Protein AF-A0A951A3L6-F1 (afdb_monomer)

Foldseek 3Di:
DPPDDDPVVVLVVLLVVLVVCCVVPVVSSLVSLCVQLPPPVDPNLRNLVSLLSNLVSCLVPDQLVVLCVSLVVQLDDPRPCNLVSLQSSLVNCVVVQNLVRSLVSLVVLCPDPPRDPVSVVVSVVVNVVSVVGDDPPDD

Nearest PDB structures (foldseek):
  4w9r-assembly1_A  TM=7.109E-01  e=1.467E+00  Capnocytophaga ochracea DSM 7271
  7t6d-assembly1_A  TM=5.372E-01  e=5.474E-01  Escherichia coli
  5l0y-assembly2_B  TM=6.003E-01  e=1.265E+00  Thermochaetoides thermophila DSM 1495
  5l0y-assembly1_A  TM=5.499E-01  e=1.619E+00  Thermochaetoides thermophila DSM 1495
  2ond-assembly1_B  TM=5.588E-01  e=4.787E+00  Mus musculus

Sequence (139 aa):
IVKKGPPGYAALARFREAAETGSRDPAAGVAVYDSLAADGSLGSALQGLAQLRAAMLLSDKLPPDELKKRLEPLAQGSSPWRNLARELLGLAELKAGDYEAAGRYFDEIVTDPETSPGLRQRVEIYLGLVKAGPLPAKS

Solvent-accessible surface area (backbone atoms only — not comparable to full-atom values): 7615 Å² total; per-residue (Å²): 133,89,71,80,61,61,74,68,56,54,52,53,51,50,55,48,50,21,51,62,40,29,75,78,36,41,68,64,10,30,53,47,19,51,53,42,38,68,34,81,87,45,56,69,72,55,14,52,50,22,40,52,53,28,46,65,63,34,58,88,75,49,58,47,70,62,49,40,74,64,29,49,80,38,40,41,90,87,45,93,49,13,59,61,30,23,48,54,48,16,50,32,25,45,74,71,66,37,38,68,63,12,40,53,33,42,50,54,37,66,69,39,86,84,51,50,69,73,57,38,60,54,39,54,53,52,48,51,49,38,74,65,49,81,76,79,77,88,125

pLDDT: mean 91.3, std 12.97, range [34.03, 98.44]

Mean predicted aligned error: 5.36 Å

Structure (mmCIF, N/CA/C/O backbone):
data_AF-A0A951A3L6-F1
#
_entry.id   AF-A0A951A3L6-F1
#
loop_
_atom_site.group_PDB
_atom_site.id
_atom_site.type_symbol
_atom_site.label_atom_id
_atom_site.label_alt_id
_atom_site.label_comp_id
_atom_site.label_asym_id
_atom_site.label_entity_id
_atom_site.label_seq_id
_atom_site.pdbx_PDB_ins_code
_atom_site.Cartn_x
_atom_site.Cartn_y
_atom_site.Cartn_z
_atom_site.occupancy
_atom_site.B_iso_or_equiv
_atom_site.auth_seq_id
_atom_site.auth_comp_id
_atom_site.auth_asym_id
_atom_site.auth_atom_id
_atom_site.pdbx_PDB_model_num
ATOM 1 N N . ILE A 1 1 ? 19.424 6.298 -34.382 1.00 34.03 1 ILE A N 1
ATOM 2 C CA . ILE A 1 1 ? 19.852 5.390 -33.288 1.00 34.03 1 ILE A CA 1
ATOM 3 C C . ILE A 1 1 ? 19.190 5.879 -32.003 1.00 34.03 1 ILE A C 1
ATOM 5 O O . ILE A 1 1 ? 19.744 6.743 -31.337 1.00 34.03 1 ILE A O 1
ATOM 9 N N . VAL A 1 2 ? 17.982 5.412 -31.675 1.00 36.56 2 VAL A N 1
ATOM 10 C CA . VAL A 1 2 ? 17.398 5.702 -30.354 1.00 36.56 2 VAL A CA 1
ATOM 11 C C . VAL A 1 2 ? 18.002 4.686 -29.392 1.00 36.56 2 VAL A C 1
ATOM 13 O O . VAL A 1 2 ? 17.553 3.547 -29.288 1.00 36.56 2 VAL A O 1
ATOM 16 N N . LYS A 1 3 ? 19.129 5.070 -28.789 1.00 43.75 3 LYS A N 1
ATOM 17 C CA . LYS A 1 3 ? 19.791 4.300 -27.736 1.00 43.75 3 LYS A CA 1
ATOM 18 C C . LYS A 1 3 ? 18.807 4.217 -26.570 1.00 43.75 3 LYS A C 1
ATOM 20 O O . LYS A 1 3 ? 18.379 5.254 -26.070 1.00 43.75 3 LYS A O 1
ATOM 25 N N . LYS A 1 4 ? 18.444 2.990 -26.182 1.00 49.97 4 LYS A N 1
ATOM 26 C CA . LYS A 1 4 ? 17.736 2.666 -24.937 1.00 49.97 4 LYS A CA 1
ATOM 27 C C . LYS A 1 4 ? 18.238 3.608 -23.837 1.00 49.97 4 LYS A C 1
ATOM 29 O O . LYS A 1 4 ? 19.440 3.627 -23.568 1.00 49.97 4 LYS A O 1
ATOM 34 N N . GLY A 1 5 ? 17.345 4.431 -23.281 1.00 48.88 5 GLY A N 1
ATOM 35 C CA . GLY A 1 5 ? 17.684 5.292 -22.149 1.00 48.88 5 GLY A CA 1
ATOM 36 C C . GLY A 1 5 ? 18.276 4.452 -21.009 1.00 48.88 5 GLY A C 1
ATOM 37 O O . GLY A 1 5 ? 18.033 3.241 -20.974 1.00 48.88 5 GLY 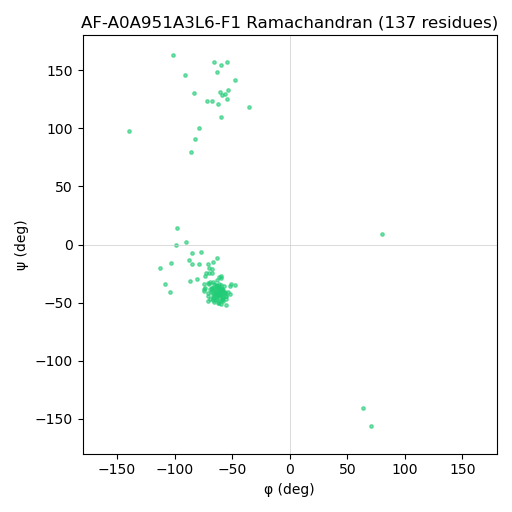A O 1
ATOM 38 N N . PRO A 1 6 ? 19.066 5.049 -20.097 1.00 56.34 6 PRO A N 1
ATOM 39 C CA . PRO A 1 6 ? 19.648 4.316 -18.976 1.00 56.34 6 PRO A CA 1
ATOM 40 C C . PRO A 1 6 ? 18.572 3.462 -18.279 1.00 56.34 6 PRO A C 1
ATOM 42 O O . PRO A 1 6 ? 17.445 3.945 -18.162 1.00 56.34 6 PRO A O 1
ATOM 45 N N . PRO A 1 7 ? 18.873 2.233 -17.820 1.00 60.59 7 PRO A N 1
ATOM 46 C CA . PRO A 1 7 ? 17.870 1.255 -17.375 1.00 60.59 7 PRO A CA 1
ATOM 47 C C . PRO A 1 7 ? 16.793 1.808 -16.422 1.00 60.59 7 PRO A C 1
ATOM 49 O O . PRO A 1 7 ? 15.623 1.450 -16.536 1.00 60.59 7 PRO A O 1
ATOM 52 N N . GLY A 1 8 ? 17.154 2.759 -15.550 1.00 67.00 8 GLY A N 1
ATOM 53 C CA . GLY A 1 8 ? 16.211 3.441 -14.657 1.00 67.00 8 GLY A CA 1
ATOM 54 C C . GLY A 1 8 ? 15.132 4.272 -15.368 1.00 67.00 8 GLY A C 1
ATOM 55 O O . GLY A 1 8 ? 13.985 4.277 -14.934 1.00 67.00 8 GLY A O 1
ATOM 56 N N . TYR A 1 9 ? 15.440 4.918 -16.496 1.00 81.25 9 TYR A N 1
ATOM 57 C CA . TYR A 1 9 ? 14.451 5.688 -17.262 1.00 81.25 9 TYR A CA 1
ATOM 58 C C . TYR A 1 9 ? 13.423 4.792 -17.951 1.00 81.25 9 TYR A C 1
ATOM 60 O O . TYR A 1 9 ? 12.259 5.172 -18.056 1.00 81.25 9 TYR A O 1
ATOM 68 N N . ALA A 1 10 ? 13.830 3.598 -18.389 1.00 86.19 10 ALA A N 1
ATOM 69 C CA . ALA A 1 10 ? 12.909 2.629 -18.973 1.00 86.19 10 ALA A CA 1
ATOM 70 C C . ALA A 1 10 ? 11.904 2.118 -17.927 1.00 86.19 10 ALA A C 1
ATOM 72 O O . ALA A 1 10 ? 10.710 2.048 -18.212 1.00 86.19 10 ALA A O 1
ATOM 73 N N . ALA A 1 11 ? 12.364 1.839 -16.703 1.00 89.19 11 ALA A N 1
ATOM 74 C CA . ALA A 1 11 ? 11.480 1.476 -15.599 1.00 89.19 11 ALA A CA 1
ATOM 75 C C . ALA A 1 11 ? 10.495 2.612 -15.279 1.00 89.19 11 ALA A C 1
ATOM 77 O O . ALA A 1 11 ? 9.287 2.389 -15.265 1.00 89.19 11 ALA A O 1
ATOM 78 N N . LEU A 1 12 ? 10.981 3.847 -15.109 1.00 91.44 12 LEU A N 1
ATOM 79 C CA . LEU A 1 12 ? 10.125 5.006 -14.824 1.00 91.44 12 LEU A CA 1
ATOM 80 C C . LEU A 1 12 ? 9.081 5.262 -15.922 1.00 91.44 12 LEU A C 1
ATOM 82 O O . LEU A 1 12 ? 7.936 5.591 -15.613 1.00 91.44 12 LEU A O 1
ATOM 86 N N . ALA A 1 13 ? 9.444 5.073 -17.194 1.00 94.56 13 ALA A N 1
ATOM 87 C CA . ALA A 1 13 ? 8.503 5.183 -18.306 1.00 94.56 13 ALA A CA 1
ATOM 88 C C . ALA A 1 13 ? 7.370 4.149 -18.202 1.00 94.56 13 ALA A C 1
ATOM 90 O O . ALA A 1 13 ? 6.208 4.514 -18.361 1.00 94.56 13 ALA A O 1
ATOM 91 N N . ARG A 1 14 ? 7.689 2.897 -17.846 1.00 95.81 14 ARG A N 1
ATOM 92 C CA . ARG A 1 14 ? 6.688 1.838 -17.621 1.00 95.81 14 ARG A CA 1
ATOM 93 C C . ARG A 1 14 ? 5.816 2.109 -16.393 1.00 95.81 14 ARG A C 1
ATOM 95 O O . ARG A 1 14 ? 4.616 1.874 -16.433 1.00 95.81 14 ARG A O 1
ATOM 102 N N . PHE A 1 15 ? 6.377 2.661 -15.314 1.00 97.44 15 PHE A N 1
ATOM 103 C CA . PHE A 1 15 ? 5.584 3.101 -14.156 1.00 97.44 15 PHE A CA 1
ATOM 104 C C . PHE A 1 15 ? 4.577 4.194 -14.524 1.00 97.44 15 PHE A C 1
ATOM 106 O O . PHE A 1 15 ? 3.443 4.177 -14.040 1.00 97.44 15 PHE A O 1
ATOM 113 N N . ARG A 1 16 ? 4.987 5.143 -15.375 1.00 96.75 16 ARG A N 1
ATOM 114 C CA . ARG A 1 16 ? 4.101 6.191 -15.889 1.00 96.75 16 ARG A CA 1
ATOM 115 C C . ARG A 1 16 ? 3.021 5.606 -16.790 1.00 96.75 16 ARG A C 1
ATOM 117 O O . ARG A 1 16 ? 1.859 5.940 -16.617 1.00 96.75 16 ARG A O 1
ATOM 124 N N . GLU A 1 17 ? 3.389 4.721 -17.709 1.00 96.69 17 GLU A N 1
ATOM 125 C CA . GLU A 1 17 ? 2.438 4.003 -18.560 1.00 96.69 17 GLU A CA 1
ATOM 126 C C . GLU A 1 17 ? 1.390 3.253 -17.729 1.00 96.69 17 GLU A C 1
ATOM 128 O O . GLU A 1 17 ? 0.196 3.387 -17.989 1.00 96.69 17 GLU A O 1
ATOM 133 N N . ALA A 1 18 ? 1.820 2.526 -16.694 1.00 97.75 18 ALA A N 1
ATOM 134 C CA . ALA A 1 18 ? 0.926 1.820 -15.783 1.00 97.75 18 ALA A CA 1
ATOM 135 C C . ALA A 1 18 ? -0.044 2.774 -15.067 1.00 97.75 18 ALA A C 1
ATOM 137 O O . ALA A 1 18 ? -1.228 2.467 -14.952 1.00 97.75 18 ALA A O 1
ATOM 138 N N . ALA A 1 19 ? 0.433 3.947 -14.635 1.00 97.56 19 ALA A N 1
ATOM 139 C CA . ALA A 1 19 ? -0.401 4.9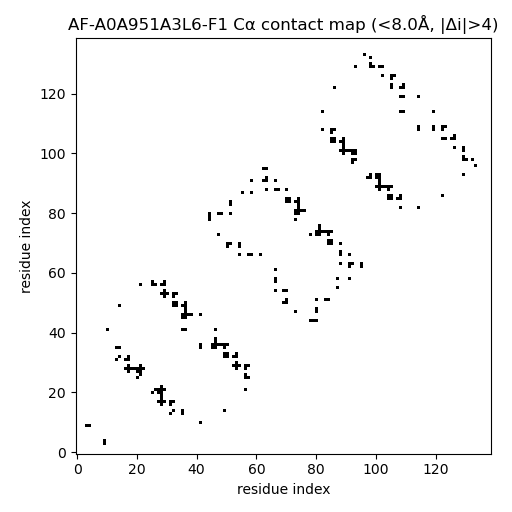57 -13.983 1.00 97.56 19 ALA A CA 1
ATOM 140 C C . ALA A 1 19 ? -1.448 5.550 -14.942 1.00 97.56 19 ALA A C 1
ATOM 142 O O . ALA A 1 19 ? -2.630 5.615 -14.608 1.00 97.56 19 ALA A O 1
ATOM 143 N N . GLU A 1 20 ? -1.029 5.945 -16.147 1.00 97.81 20 GLU A N 1
ATOM 144 C CA . GLU A 1 20 ? -1.923 6.486 -17.180 1.00 97.81 20 GLU A CA 1
ATOM 145 C C . GLU A 1 20 ? -2.963 5.445 -17.605 1.00 97.81 20 GLU A C 1
ATOM 147 O O . GLU A 1 20 ? -4.152 5.750 -17.700 1.00 97.81 20 GLU A O 1
ATOM 152 N N . THR A 1 21 ? -2.532 4.198 -17.798 1.00 97.75 21 THR A N 1
ATOM 153 C CA . THR A 1 21 ? -3.415 3.073 -18.123 1.00 97.75 21 THR A CA 1
ATOM 154 C C . THR A 1 21 ? -4.401 2.828 -16.988 1.00 97.75 21 THR A C 1
ATOM 156 O O . THR A 1 21 ? -5.602 2.833 -17.229 1.00 97.75 21 THR A O 1
ATOM 159 N N . GLY A 1 22 ? -3.921 2.724 -15.746 1.00 96.75 22 GLY A N 1
ATOM 160 C CA . GLY A 1 22 ? -4.745 2.496 -14.556 1.00 96.75 22 GLY A CA 1
ATOM 161 C C . GLY A 1 22 ? -5.793 3.579 -14.304 1.00 96.75 22 GLY A C 1
ATOM 162 O O . GLY A 1 22 ? -6.861 3.280 -13.777 1.00 96.75 22 GLY A O 1
ATOM 163 N N . SER A 1 23 ? -5.526 4.820 -14.724 1.00 95.19 23 SER A N 1
ATOM 164 C CA . SER A 1 23 ? -6.499 5.918 -14.634 1.00 95.19 23 SER A CA 1
ATOM 165 C C . SER A 1 23 ? -7.718 5.738 -15.550 1.00 95.19 23 SER A C 1
ATOM 167 O O . SER A 1 23 ? -8.782 6.283 -15.266 1.00 95.19 23 SER A O 1
ATOM 169 N N . ARG A 1 24 ? -7.573 4.973 -16.641 1.00 96.00 24 ARG A N 1
ATOM 170 C CA . ARG A 1 24 ? -8.627 4.707 -17.636 1.00 96.00 24 ARG A CA 1
ATOM 171 C C . ARG A 1 24 ? -9.210 3.308 -17.478 1.00 96.00 24 ARG A C 1
ATOM 173 O O . ARG A 1 24 ? -10.416 3.123 -17.585 1.00 96.00 24 ARG A O 1
ATOM 180 N N . ASP A 1 25 ? -8.338 2.343 -17.219 1.00 96.62 25 ASP A N 1
ATOM 181 C CA . ASP A 1 25 ? -8.637 0.936 -17.015 1.00 96.62 25 ASP A CA 1
ATOM 182 C C . ASP A 1 25 ? -7.770 0.403 -15.858 1.00 96.62 25 ASP A C 1
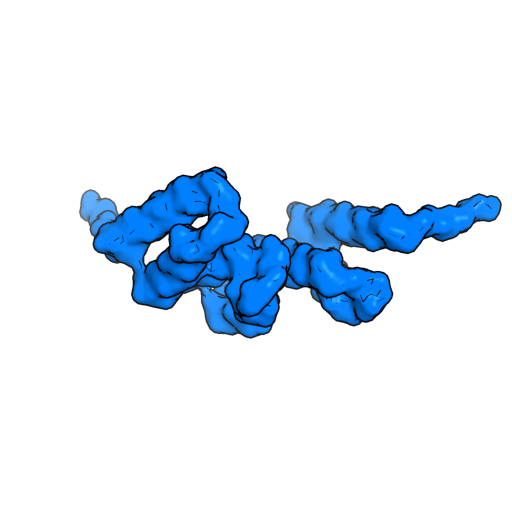ATOM 184 O O . ASP A 1 25 ? -6.600 0.045 -16.053 1.00 96.62 25 ASP A O 1
ATOM 188 N N . PRO A 1 26 ? -8.332 0.337 -14.636 1.00 95.75 26 PRO A N 1
ATOM 189 C CA . PRO A 1 26 ? -7.614 -0.161 -13.471 1.00 95.75 26 PRO A CA 1
ATOM 190 C C . PRO A 1 26 ? -7.072 -1.582 -13.649 1.00 95.75 26 PRO A C 1
ATOM 192 O O . PRO A 1 26 ? -5.985 -1.871 -13.158 1.00 95.75 26 PRO A O 1
ATOM 195 N N . ALA A 1 27 ? -7.786 -2.466 -14.355 1.00 95.94 27 ALA A N 1
ATOM 196 C CA . ALA A 1 27 ? -7.352 -3.850 -14.537 1.00 95.94 27 ALA A CA 1
ATOM 197 C C . ALA A 1 27 ? -6.139 -3.928 -15.474 1.00 95.94 27 ALA A C 1
ATOM 199 O O . ALA A 1 27 ? -5.169 -4.628 -15.176 1.00 95.94 27 ALA A O 1
ATOM 200 N N . ALA A 1 28 ? -6.152 -3.155 -16.562 1.00 97.31 28 ALA A N 1
ATOM 201 C CA . ALA A 1 28 ? -5.001 -3.053 -17.453 1.00 97.31 28 ALA A CA 1
ATOM 202 C C . ALA A 1 28 ? -3.789 -2.412 -16.752 1.00 97.31 28 ALA A C 1
ATOM 204 O O . ALA A 1 28 ? -2.671 -2.906 -16.885 1.00 97.31 28 ALA A O 1
ATOM 205 N N . GLY A 1 29 ? -3.996 -1.366 -15.943 1.00 97.94 29 GLY A N 1
ATOM 206 C CA . GLY A 1 29 ? -2.923 -0.756 -15.147 1.00 97.94 29 GLY A CA 1
ATOM 207 C C . GLY A 1 29 ? -2.300 -1.729 -14.141 1.00 97.94 29 GLY A C 1
ATOM 208 O O . GLY A 1 29 ? -1.075 -1.809 -14.034 1.00 97.94 29 GLY A O 1
ATOM 209 N N . VAL A 1 30 ? -3.134 -2.519 -13.454 1.00 98.06 30 VAL A N 1
ATOM 210 C CA . VAL A 1 30 ? -2.689 -3.598 -12.557 1.00 98.06 30 VAL A CA 1
ATOM 211 C C . VAL A 1 30 ? -1.827 -4.607 -13.303 1.00 98.06 30 VAL A C 1
ATOM 213 O O . VAL A 1 30 ? -0.762 -4.945 -12.804 1.00 98.06 30 VAL A O 1
ATOM 216 N N . ALA A 1 31 ? -2.216 -5.041 -14.505 1.00 98.00 31 ALA A N 1
ATOM 217 C CA . ALA A 1 31 ? -1.417 -5.990 -15.279 1.00 98.00 31 ALA A CA 1
ATOM 218 C C . ALA A 1 31 ? -0.009 -5.449 -15.596 1.00 98.00 31 ALA A C 1
ATOM 220 O O . ALA A 1 31 ? 0.979 -6.182 -15.502 1.00 98.00 31 ALA A O 1
ATOM 221 N N . VAL A 1 32 ? 0.113 -4.154 -15.915 1.00 98.06 32 VAL A N 1
ATOM 222 C CA . VAL A 1 32 ? 1.425 -3.526 -16.138 1.00 98.06 32 VAL A CA 1
ATOM 223 C C . VAL A 1 32 ? 2.232 -3.472 -14.837 1.00 98.06 32 VAL A C 1
ATOM 225 O O . VAL A 1 32 ? 3.413 -3.828 -14.847 1.00 98.06 32 VAL A O 1
ATOM 228 N N . TYR A 1 33 ? 1.623 -3.084 -13.714 1.00 98.44 33 TYR A N 1
ATOM 229 C CA . TYR A 1 33 ? 2.305 -3.081 -12.417 1.00 98.44 33 TYR A CA 1
ATOM 230 C C . TYR A 1 33 ? 2.721 -4.482 -11.957 1.00 98.44 33 TYR A C 1
ATOM 232 O O . TYR A 1 33 ? 3.857 -4.652 -11.524 1.00 98.44 33 TYR A O 1
ATOM 240 N N . ASP A 1 34 ? 1.874 -5.495 -12.120 1.00 98.00 34 ASP A N 1
ATOM 241 C CA . ASP A 1 34 ? 2.201 -6.885 -11.790 1.00 98.00 34 ASP A CA 1
ATOM 242 C C . ASP A 1 34 ? 3.391 -7.374 -12.646 1.00 98.00 34 ASP A C 1
ATOM 244 O O . ASP A 1 34 ? 4.294 -8.039 -12.135 1.00 98.00 34 ASP A O 1
ATOM 248 N N . SER A 1 35 ? 3.483 -6.949 -13.917 1.00 97.56 35 SER A N 1
ATOM 249 C CA . SER A 1 35 ? 4.655 -7.232 -14.763 1.00 97.56 35 SER A CA 1
ATOM 250 C C . SER A 1 35 ? 5.947 -6.583 -14.252 1.00 97.56 35 SER A C 1
ATOM 252 O O . SER A 1 35 ? 7.019 -7.163 -14.394 1.00 97.56 35 SER A O 1
ATOM 254 N N . LEU A 1 36 ? 5.860 -5.385 -13.662 1.00 97.06 36 LEU A N 1
ATOM 255 C CA . LEU A 1 36 ? 7.004 -4.689 -13.067 1.00 97.06 36 LEU A CA 1
ATOM 256 C C .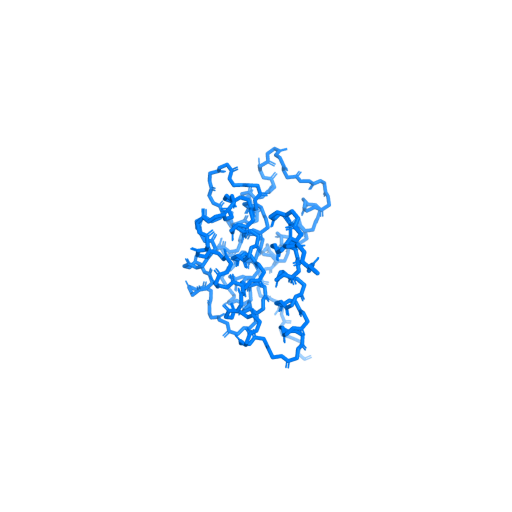 LEU A 1 36 ? 7.396 -5.333 -11.732 1.00 97.06 36 LEU A C 1
ATOM 258 O O . LEU A 1 36 ? 8.578 -5.504 -11.462 1.00 97.06 36 LEU A O 1
ATOM 262 N N . ALA A 1 37 ? 6.425 -5.742 -10.916 1.00 97.06 37 ALA A N 1
ATOM 263 C CA . ALA A 1 37 ? 6.682 -6.434 -9.656 1.00 97.06 37 ALA A CA 1
ATOM 264 C C . ALA A 1 37 ? 7.415 -7.773 -9.862 1.00 97.06 37 ALA A C 1
ATOM 266 O O . ALA A 1 37 ? 8.262 -8.138 -9.051 1.00 97.06 37 ALA A O 1
ATOM 267 N N . ALA A 1 38 ? 7.134 -8.473 -10.967 1.00 96.62 38 ALA A N 1
ATOM 268 C CA . ALA A 1 38 ? 7.791 -9.728 -11.338 1.00 96.62 38 ALA A CA 1
ATOM 269 C C . ALA A 1 38 ? 9.120 -9.550 -12.104 1.00 96.62 38 ALA A C 1
ATOM 271 O O . ALA A 1 38 ? 9.819 -10.530 -12.370 1.00 96.62 38 ALA A O 1
ATOM 272 N N . ASP A 1 39 ? 9.483 -8.325 -12.490 1.00 95.31 39 ASP A N 1
ATOM 273 C CA . ASP A 1 39 ? 10.681 -8.063 -13.285 1.00 95.31 39 ASP A CA 1
ATOM 274 C C . ASP A 1 39 ? 11.927 -8.094 -12.392 1.00 95.31 39 ASP A C 1
ATOM 276 O O . ASP A 1 39 ? 12.238 -7.131 -11.694 1.00 95.31 39 ASP A O 1
ATOM 280 N N . GLY A 1 40 ? 12.653 -9.216 -12.408 1.00 92.94 40 GLY A N 1
ATOM 281 C CA . GLY A 1 40 ? 13.877 -9.417 -11.623 1.00 92.94 40 GLY A CA 1
ATOM 282 C C . GLY A 1 40 ? 15.033 -8.473 -11.971 1.00 92.94 40 GLY A C 1
ATOM 283 O O . GLY A 1 40 ? 16.012 -8.414 -11.231 1.00 92.94 40 GLY A O 1
ATOM 284 N N . SER A 1 41 ? 14.942 -7.728 -13.079 1.00 91.81 41 SER A N 1
ATOM 285 C CA . SER A 1 41 ? 15.914 -6.675 -13.391 1.00 91.81 41 SER A CA 1
ATOM 286 C C . SER A 1 41 ? 15.666 -5.389 -12.597 1.00 91.81 41 SER A C 1
ATOM 288 O O . SER A 1 41 ? 16.561 -4.547 -12.487 1.00 91.81 41 SER A O 1
ATOM 290 N N . LEU A 1 42 ? 14.471 -5.238 -12.016 1.00 89.56 42 LEU A N 1
ATOM 291 C CA . LEU A 1 42 ? 14.163 -4.166 -11.086 1.00 89.56 42 LEU A CA 1
ATOM 292 C C . LEU A 1 42 ? 14.646 -4.561 -9.689 1.00 89.56 42 LEU A C 1
ATOM 294 O O . LEU A 1 42 ? 14.343 -5.641 -9.192 1.00 89.56 42 LEU A O 1
ATOM 298 N N . GLY A 1 43 ? 15.380 -3.669 -9.024 1.00 91.56 43 GLY A N 1
ATOM 299 C CA . GLY A 1 43 ? 15.708 -3.866 -7.611 1.00 91.56 43 GLY A CA 1
ATOM 300 C C . GLY A 1 43 ? 14.439 -3.958 -6.754 1.00 91.56 43 GLY A C 1
ATOM 301 O O . GLY A 1 43 ? 13.409 -3.372 -7.099 1.00 91.56 43 GLY A O 1
ATOM 302 N N . SER A 1 44 ? 14.531 -4.633 -5.605 1.00 92.50 44 SER A N 1
ATOM 303 C CA . SER A 1 44 ? 13.398 -4.916 -4.703 1.00 92.50 44 SER A CA 1
ATOM 304 C C . SER A 1 44 ? 12.562 -3.684 -4.341 1.00 92.50 44 SER A C 1
ATOM 306 O O . SER A 1 44 ? 11.342 -3.766 -4.225 1.00 92.50 44 SER A O 1
ATOM 308 N N . ALA A 1 45 ? 13.195 -2.513 -4.226 1.00 92.50 45 ALA A N 1
ATOM 309 C CA . ALA A 1 45 ? 12.497 -1.255 -3.986 1.00 92.50 45 ALA A CA 1
ATOM 310 C C . ALA A 1 45 ? 11.509 -0.901 -5.113 1.00 92.50 45 ALA A C 1
ATOM 312 O O . ALA A 1 45 ? 10.383 -0.502 -4.832 1.00 92.50 45 ALA A O 1
ATOM 313 N N . LEU A 1 46 ? 11.888 -1.067 -6.383 1.00 95.06 46 LEU A N 1
ATOM 314 C CA . LEU A 1 46 ? 10.988 -0.794 -7.507 1.00 95.06 46 LEU A CA 1
ATOM 315 C C . LEU A 1 46 ? 9.933 -1.892 -7.662 1.00 95.06 46 LEU A C 1
ATOM 317 O O . LEU A 1 46 ? 8.775 -1.571 -7.907 1.00 95.06 46 LEU A O 1
ATOM 321 N N . GLN A 1 47 ? 10.286 -3.160 -7.448 1.00 96.25 47 GLN A N 1
ATOM 322 C CA . GLN A 1 47 ? 9.304 -4.251 -7.464 1.00 96.25 47 GLN A CA 1
ATOM 323 C C . GLN A 1 47 ? 8.211 -4.034 -6.408 1.00 96.25 47 GLN A C 1
ATOM 325 O O . GLN A 1 47 ? 7.021 -4.078 -6.721 1.00 96.25 47 GLN A O 1
ATOM 330 N N . GLY A 1 48 ? 8.610 -3.688 -5.180 1.00 96.31 48 GLY A N 1
ATOM 331 C CA . GLY A 1 48 ? 7.672 -3.381 -4.103 1.00 96.31 48 GLY A CA 1
ATOM 332 C C . GLY A 1 48 ? 6.816 -2.145 -4.385 1.00 96.31 48 GLY A C 1
ATOM 333 O O . GLY A 1 48 ? 5.625 -2.143 -4.081 1.00 96.31 48 GLY A O 1
ATOM 334 N N . LEU A 1 49 ? 7.368 -1.120 -5.044 1.00 97.19 49 LEU A N 1
ATOM 335 C CA . LEU A 1 49 ? 6.577 0.034 -5.476 1.00 97.19 49 LEU A CA 1
ATOM 336 C C . LEU A 1 49 ? 5.502 -0.368 -6.493 1.00 97.19 49 LEU A C 1
ATOM 338 O O . LEU A 1 49 ? 4.376 0.119 -6.412 1.00 97.19 49 LEU A O 1
ATOM 342 N N . ALA A 1 50 ? 5.830 -1.243 -7.447 1.00 97.75 50 ALA A N 1
ATOM 343 C CA . ALA A 1 50 ? 4.868 -1.723 -8.434 1.00 97.75 50 ALA A CA 1
ATOM 344 C C . ALA A 1 50 ? 3.729 -2.508 -7.771 1.00 97.75 50 ALA A C 1
ATOM 346 O O . ALA A 1 50 ? 2.560 -2.210 -8.005 1.00 97.75 50 ALA A O 1
ATOM 347 N N . GLN A 1 51 ? 4.067 -3.430 -6.870 1.00 97.62 51 GLN A N 1
ATOM 348 C CA . GLN A 1 51 ? 3.101 -4.212 -6.099 1.00 97.62 51 GLN A CA 1
ATOM 349 C C . GLN A 1 51 ? 2.194 -3.319 -5.233 1.00 97.62 51 GLN A C 1
ATOM 351 O O . GLN A 1 51 ? 0.977 -3.512 -5.214 1.00 97.62 51 GLN A O 1
ATOM 356 N N . LEU A 1 52 ? 2.747 -2.278 -4.597 1.00 97.56 52 LEU A N 1
ATOM 357 C CA . LEU A 1 52 ? 1.966 -1.291 -3.846 1.00 97.56 52 LEU A CA 1
ATOM 358 C C . LEU A 1 52 ? 0.986 -0.522 -4.750 1.00 97.56 52 LEU A C 1
ATOM 360 O O . LEU A 1 52 ? -0.176 -0.337 -4.394 1.00 97.56 52 LEU A O 1
ATOM 364 N N . ARG A 1 53 ? 1.429 -0.087 -5.935 1.00 97.88 53 ARG A N 1
ATOM 365 C CA . ARG A 1 53 ? 0.584 0.647 -6.892 1.00 97.88 53 ARG A CA 1
ATOM 366 C C . ARG A 1 53 ? -0.526 -0.221 -7.482 1.00 97.88 53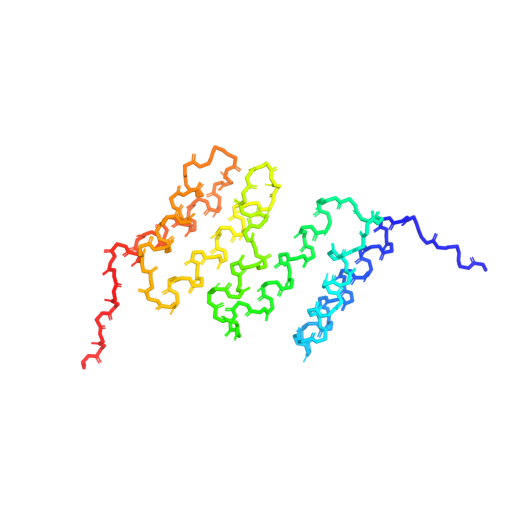 ARG A C 1
ATOM 368 O O . ARG A 1 53 ? -1.650 0.259 -7.604 1.00 97.88 53 ARG A O 1
ATOM 375 N N . ALA A 1 54 ? -0.243 -1.488 -7.786 1.00 97.88 54 ALA A N 1
ATOM 376 C CA . ALA A 1 54 ? -1.265 -2.455 -8.179 1.00 97.88 54 ALA A CA 1
ATOM 377 C C . ALA A 1 54 ? -2.322 -2.613 -7.077 1.00 97.88 54 ALA A C 1
ATOM 379 O O . ALA A 1 54 ? -3.518 -2.523 -7.345 1.00 97.88 54 ALA A O 1
ATOM 380 N N . ALA A 1 55 ? -1.887 -2.778 -5.825 1.00 96.94 55 ALA A N 1
ATOM 381 C CA . ALA A 1 55 ? -2.787 -2.912 -4.686 1.00 96.94 55 ALA A CA 1
ATOM 382 C C . ALA A 1 55 ? -3.671 -1.669 -4.477 1.00 96.94 55 ALA A C 1
ATOM 384 O O . ALA A 1 55 ? -4.855 -1.818 -4.202 1.00 96.94 55 ALA A O 1
ATOM 385 N N . MET A 1 56 ? -3.147 -0.456 -4.685 1.00 95.62 56 MET A N 1
ATOM 386 C CA . MET A 1 56 ? -3.944 0.781 -4.626 1.00 95.62 56 MET A CA 1
ATOM 387 C C . MET A 1 56 ? -5.056 0.833 -5.684 1.00 95.62 56 MET A C 1
ATOM 389 O O . MET A 1 56 ? -6.146 1.314 -5.401 1.00 95.62 56 MET A O 1
ATOM 393 N N . LEU A 1 57 ? -4.818 0.325 -6.897 1.00 96.50 57 LEU A N 1
ATOM 394 C CA . LEU A 1 57 ? -5.866 0.237 -7.928 1.00 96.50 57 LEU A CA 1
ATOM 395 C C . LEU A 1 57 ? -6.938 -0.816 -7.595 1.00 96.50 57 LEU A C 1
ATOM 397 O O . LEU A 1 57 ? -8.046 -0.783 -8.137 1.00 96.50 57 LEU A O 1
ATOM 401 N N . LEU A 1 58 ? -6.596 -1.763 -6.722 1.00 94.31 58 LEU A N 1
ATOM 402 C CA . LEU A 1 58 ? -7.420 -2.908 -6.352 1.00 94.31 58 LEU A CA 1
ATOM 403 C C . LEU A 1 58 ? -8.107 -2.760 -4.992 1.00 94.31 58 LEU A C 1
ATOM 405 O O . LEU A 1 58 ? -9.042 -3.514 -4.733 1.00 94.31 58 LEU A O 1
ATOM 409 N N . SER A 1 59 ? -7.691 -1.821 -4.139 1.00 90.88 59 SER A N 1
ATOM 410 C CA . SER A 1 59 ? -8.131 -1.729 -2.737 1.00 90.88 59 SER A CA 1
ATOM 411 C C . SER A 1 59 ? -9.639 -1.545 -2.582 1.00 90.88 59 SER A C 1
ATOM 413 O O . SER A 1 59 ? -10.220 -1.976 -1.592 1.00 90.88 59 SER A O 1
ATOM 415 N N . ASP A 1 60 ? -10.297 -0.949 -3.578 1.00 87.00 60 ASP A N 1
ATOM 416 C CA . ASP A 1 60 ? -11.752 -0.806 -3.578 1.00 87.00 60 ASP A CA 1
ATOM 417 C C . ASP A 1 60 ? -12.516 -1.986 -4.179 1.00 87.00 60 ASP A C 1
ATOM 419 O O . ASP A 1 60 ? -13.733 -2.064 -4.012 1.00 87.00 60 ASP A O 1
ATOM 423 N N . LYS A 1 61 ? -11.815 -2.886 -4.872 1.00 88.88 61 LYS A N 1
ATOM 424 C CA . LYS A 1 61 ? -12.391 -3.990 -5.652 1.00 88.88 61 LYS A CA 1
ATOM 425 C C . LYS A 1 61 ? -12.172 -5.351 -5.003 1.00 88.88 61 LYS A C 1
ATOM 427 O O . LYS A 1 61 ? -13.005 -6.236 -5.173 1.00 88.88 61 LYS A O 1
ATOM 432 N N . LEU A 1 62 ? -11.039 -5.540 -4.330 1.00 90.94 62 LEU A N 1
ATOM 433 C CA . LEU A 1 62 ? -10.679 -6.811 -3.716 1.00 90.94 62 LEU A CA 1
ATOM 434 C C . LEU A 1 62 ? -11.165 -6.897 -2.267 1.00 90.94 62 LEU A C 1
ATOM 436 O O . LEU A 1 62 ? -11.148 -5.889 -1.558 1.00 90.94 62 LEU A O 1
ATOM 440 N N . PRO A 1 63 ? -11.552 -8.100 -1.806 1.00 93.25 63 PRO A N 1
ATOM 441 C CA . PRO A 1 63 ? -11.732 -8.342 -0.383 1.00 93.25 63 PRO A CA 1
ATOM 442 C C . PRO A 1 63 ? -10.380 -8.247 0.354 1.00 93.25 63 PRO A C 1
ATOM 444 O O . PRO A 1 63 ? -9.332 -8.475 -0.270 1.00 93.25 63 PRO A O 1
ATOM 447 N N . PRO A 1 64 ? -10.384 -7.966 1.672 1.00 93.31 64 PRO A N 1
ATOM 448 C CA . PRO A 1 64 ? -9.162 -7.806 2.465 1.00 93.31 64 PRO A CA 1
ATOM 449 C C . PRO A 1 64 ? -8.175 -8.966 2.320 1.00 93.31 64 PRO A C 1
ATOM 451 O O . PRO A 1 64 ? -6.998 -8.723 2.083 1.00 93.31 64 PRO A O 1
ATOM 454 N N . ASP A 1 65 ? -8.648 -10.216 2.325 1.00 96.00 65 ASP A N 1
ATOM 455 C CA . ASP A 1 65 ? -7.791 -11.403 2.192 1.00 96.00 65 ASP A CA 1
ATOM 456 C C . ASP A 1 65 ? -6.977 -11.436 0.889 1.00 96.00 65 ASP A C 1
ATOM 458 O O . ASP A 1 65 ? -5.811 -11.840 0.876 1.00 96.00 65 ASP A O 1
ATOM 462 N N . GLU A 1 66 ? -7.563 -10.995 -0.226 1.00 95.94 66 GLU A N 1
ATOM 463 C CA . GLU A 1 66 ? -6.859 -10.93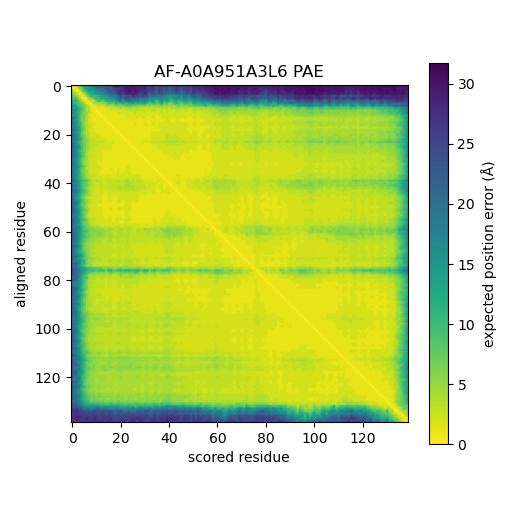9 -1.511 1.00 95.94 66 GLU A CA 1
ATOM 464 C C . GLU A 1 66 ? -5.865 -9.774 -1.552 1.00 95.94 66 GLU A C 1
ATOM 466 O O . GLU A 1 66 ? -4.774 -9.898 -2.116 1.00 95.94 66 GLU A O 1
ATOM 471 N N . LEU A 1 67 ? -6.196 -8.653 -0.904 1.00 95.94 67 LEU A N 1
ATOM 472 C CA . LEU A 1 67 ? -5.260 -7.543 -0.743 1.00 95.94 67 LEU A CA 1
ATOM 473 C C . LEU A 1 67 ? -4.097 -7.928 0.184 1.00 95.94 67 LEU A C 1
ATOM 475 O O . LEU A 1 67 ? -2.945 -7.601 -0.100 1.00 95.94 67 LEU A O 1
ATOM 479 N N . LYS A 1 68 ? -4.377 -8.704 1.232 1.00 96.00 68 LYS A N 1
ATOM 480 C CA . LYS A 1 68 ? -3.401 -9.262 2.168 1.00 96.00 68 LYS A CA 1
ATOM 481 C C . LYS A 1 68 ? -2.396 -10.155 1.476 1.00 96.00 68 LYS A C 1
ATOM 483 O O . LYS A 1 68 ? -1.202 -9.891 1.571 1.00 96.00 68 LYS A O 1
ATOM 488 N N . LYS A 1 69 ? -2.844 -11.127 0.678 1.00 95.88 69 LYS A N 1
ATOM 489 C CA . LYS A 1 69 ? -1.938 -11.957 -0.140 1.00 95.88 69 LYS A CA 1
ATOM 490 C C . LYS A 1 69 ? -0.986 -11.112 -0.993 1.00 95.88 69 LYS A C 1
ATOM 492 O O . LYS A 1 69 ? 0.169 -11.488 -1.179 1.00 95.88 69 LYS A O 1
ATOM 497 N N . ARG A 1 70 ? -1.460 -9.965 -1.492 1.00 94.56 70 ARG A N 1
ATOM 498 C CA . ARG A 1 70 ? -0.669 -9.037 -2.308 1.00 94.56 70 ARG A CA 1
ATOM 499 C C . ARG A 1 70 ? 0.243 -8.118 -1.507 1.00 94.56 70 ARG A C 1
ATOM 501 O O . ARG A 1 70 ? 1.251 -7.720 -2.064 1.00 94.56 70 ARG A O 1
ATOM 508 N N . LEU A 1 71 ? -0.068 -7.727 -0.277 1.00 96.81 71 LEU A N 1
ATOM 509 C CA . LEU A 1 71 ? 0.692 -6.686 0.434 1.00 96.81 71 LEU A CA 1
ATOM 510 C C . LEU A 1 71 ? 1.469 -7.185 1.647 1.00 96.81 71 LEU A C 1
ATOM 512 O O . LEU A 1 71 ? 2.433 -6.530 2.038 1.00 96.81 71 LEU A O 1
ATOM 516 N N . GLU A 1 72 ? 1.116 -8.337 2.209 1.00 93.94 72 GLU A N 1
ATOM 517 C CA . GLU A 1 72 ? 1.779 -8.898 3.388 1.00 93.94 72 GLU A CA 1
ATOM 518 C C . GLU A 1 72 ? 3.311 -9.022 3.221 1.00 93.94 72 GLU A C 1
ATOM 520 O O . GLU A 1 72 ? 4.033 -8.609 4.130 1.00 93.94 72 GLU A O 1
ATOM 525 N N . PRO A 1 73 ? 3.860 -9.443 2.056 1.00 94.06 73 PRO A N 1
ATOM 526 C CA . PRO A 1 73 ? 5.313 -9.471 1.858 1.00 94.06 73 PRO A CA 1
ATOM 527 C C . PRO A 1 73 ? 5.981 -8.093 1.961 1.00 94.06 73 PRO A C 1
ATOM 529 O O . PRO A 1 73 ? 7.157 -8.000 2.302 1.00 94.06 73 PRO A O 1
ATOM 532 N N . LEU A 1 74 ? 5.246 -7.018 1.651 1.00 96.69 74 LEU A N 1
ATOM 533 C CA . LEU A 1 74 ? 5.739 -5.648 1.766 1.00 96.69 74 LEU A CA 1
ATOM 534 C C . LEU A 1 74 ? 5.542 -5.077 3.162 1.00 96.69 74 LEU A C 1
ATOM 536 O O . LEU A 1 74 ? 6.348 -4.239 3.548 1.00 96.69 74 LEU A O 1
ATOM 540 N N . ALA A 1 75 ? 4.494 -5.494 3.875 1.00 96.44 75 ALA A N 1
ATOM 541 C CA . ALA A 1 75 ? 4.124 -5.014 5.206 1.00 96.44 75 ALA A CA 1
ATOM 542 C C . ALA A 1 75 ? 5.082 -5.487 6.312 1.00 96.44 75 ALA A C 1
ATOM 544 O O . ALA A 1 75 ? 5.110 -4.906 7.395 1.00 96.44 75 ALA A O 1
ATOM 545 N N . GLN A 1 76 ? 5.888 -6.513 6.041 1.00 89.75 76 GLN A N 1
ATOM 546 C CA . GLN A 1 76 ? 6.796 -7.114 7.011 1.00 89.75 76 GLN A CA 1
ATOM 547 C C . GLN A 1 76 ? 8.258 -6.665 6.837 1.00 89.75 76 GLN A C 1
ATOM 549 O O . GLN A 1 76 ? 8.684 -6.153 5.797 1.00 89.75 76 GLN A O 1
ATOM 554 N N . GLY A 1 77 ? 9.056 -6.901 7.883 1.00 85.69 77 GLY A N 1
ATOM 555 C CA . 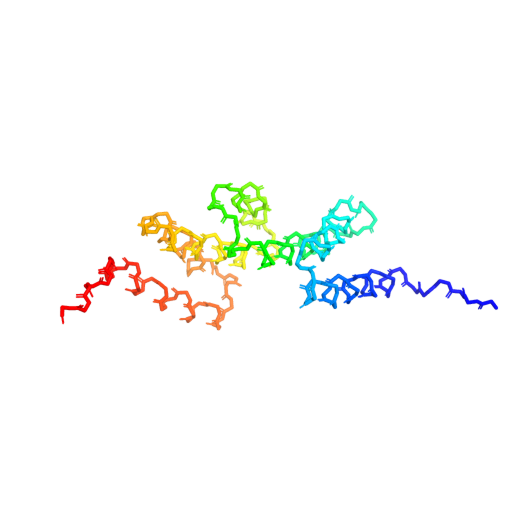GLY A 1 77 ? 10.512 -6.758 7.856 1.00 85.69 77 GLY A CA 1
ATOM 556 C C . GLY A 1 77 ? 11.003 -5.329 7.609 1.00 85.69 77 GLY A C 1
ATOM 557 O O . GLY A 1 77 ? 10.458 -4.362 8.136 1.00 85.69 77 GLY A O 1
ATOM 558 N N . SER A 1 78 ? 12.071 -5.205 6.819 1.00 88.44 78 SER A N 1
ATOM 559 C CA . SER A 1 78 ? 12.768 -3.942 6.531 1.00 88.44 78 SER A CA 1
ATOM 560 C C . SER A 1 78 ? 12.362 -3.299 5.202 1.00 88.44 78 SER A C 1
ATOM 562 O O . SER A 1 78 ? 13.047 -2.395 4.720 1.00 88.44 78 SER A O 1
ATOM 564 N N . SER A 1 79 ? 11.256 -3.744 4.595 1.00 93.31 79 SER A N 1
ATOM 565 C CA . SER A 1 79 ? 10.750 -3.148 3.357 1.00 93.31 79 SER A CA 1
ATOM 566 C C . SER A 1 79 ? 10.579 -1.629 3.529 1.00 93.31 79 SER A C 1
ATOM 568 O O . SER A 1 79 ? 9.988 -1.183 4.524 1.00 93.31 79 SER A O 1
ATOM 570 N N . PRO A 1 80 ? 11.051 -0.805 2.572 1.00 94.12 80 PRO A N 1
ATOM 571 C CA . PRO A 1 80 ? 10.838 0.641 2.619 1.00 94.12 80 PRO A CA 1
ATOM 572 C C . PRO A 1 80 ? 9.356 1.011 2.442 1.00 94.12 80 PRO A C 1
ATOM 574 O O . PRO A 1 80 ? 8.953 2.127 2.755 1.00 94.12 80 PRO A O 1
ATOM 577 N N . TRP A 1 81 ? 8.533 0.072 1.966 1.00 96.25 81 TRP A N 1
ATOM 578 C CA . TRP A 1 81 ? 7.107 0.265 1.708 1.00 96.25 81 TRP A CA 1
ATOM 579 C C . TRP A 1 81 ? 6.209 -0.254 2.831 1.00 96.25 81 TRP A C 1
ATOM 581 O O . TRP A 1 81 ? 4.990 -0.130 2.727 1.00 96.25 81 TRP A O 1
ATOM 591 N N . ARG A 1 82 ? 6.779 -0.822 3.901 1.00 97.19 82 ARG A N 1
ATOM 592 C CA . ARG A 1 82 ? 6.017 -1.551 4.925 1.00 97.19 82 ARG A CA 1
ATOM 593 C C . ARG A 1 82 ? 4.889 -0.761 5.555 1.00 97.19 82 ARG A C 1
ATOM 595 O O . ARG A 1 82 ? 3.777 -1.262 5.627 1.00 97.19 82 ARG A O 1
ATOM 602 N N . ASN A 1 83 ? 5.127 0.498 5.913 1.00 97.75 83 ASN A N 1
ATOM 603 C CA . ASN A 1 83 ? 4.101 1.295 6.578 1.00 97.75 83 ASN A CA 1
ATOM 604 C C . ASN A 1 83 ? 2.989 1.739 5.616 1.00 97.75 83 ASN A C 1
ATOM 606 O O . ASN A 1 83 ? 1.847 1.862 6.040 1.00 97.75 83 ASN A O 1
ATOM 610 N N . LEU A 1 84 ? 3.280 1.885 4.317 1.00 96.19 84 LEU A N 1
ATOM 611 C CA . LEU A 1 84 ? 2.238 2.109 3.307 1.00 96.19 84 LEU A CA 1
ATOM 612 C C . LEU A 1 84 ? 1.442 0.829 3.018 1.00 96.19 84 LEU A C 1
ATOM 614 O O . LEU A 1 84 ? 0.233 0.890 2.821 1.00 96.19 84 LEU A O 1
ATOM 618 N N . ALA A 1 85 ? 2.099 -0.333 3.009 1.00 97.75 85 ALA A N 1
ATOM 619 C CA . ALA A 1 85 ? 1.423 -1.618 2.850 1.00 97.75 85 ALA A CA 1
ATOM 620 C C . ALA A 1 85 ? 0.501 -1.915 4.046 1.00 97.75 85 ALA A C 1
ATOM 622 O O . ALA A 1 85 ? -0.670 -2.221 3.842 1.00 97.75 85 ALA A O 1
ATOM 623 N N . ARG A 1 86 ? 0.995 -1.735 5.280 1.00 98.06 86 ARG A N 1
ATOM 624 C CA . ARG A 1 86 ? 0.198 -1.819 6.516 1.00 98.06 86 ARG A CA 1
ATOM 625 C C . ARG A 1 86 ? -0.986 -0.861 6.492 1.00 98.06 86 ARG A C 1
ATOM 627 O O . ARG A 1 86 ? -2.079 -1.247 6.875 1.00 98.06 86 ARG A O 1
ATOM 634 N N . GLU A 1 87 ? -0.792 0.368 6.016 1.00 97.31 87 GLU A N 1
ATOM 635 C CA . GLU A 1 87 ? -1.876 1.347 5.939 1.00 97.31 87 GLU A CA 1
ATOM 636 C C . GLU A 1 87 ? -2.998 0.866 5.012 1.00 97.31 87 GLU A C 1
ATOM 638 O O . GLU A 1 87 ? -4.162 0.882 5.403 1.00 97.31 87 GLU A O 1
ATOM 643 N N . LEU A 1 88 ? -2.659 0.394 3.808 1.00 97.19 88 LEU A N 1
ATOM 644 C CA . LEU A 1 88 ? -3.649 -0.142 2.869 1.00 97.19 88 LEU A CA 1
ATOM 645 C C . LEU A 1 88 ? -4.361 -1.383 3.420 1.00 97.19 88 LEU A C 1
ATOM 647 O O . LEU A 1 88 ? -5.563 -1.529 3.207 1.00 97.19 88 LEU A O 1
ATOM 651 N N . LEU A 1 89 ? -3.643 -2.251 4.137 1.00 97.69 89 LEU A N 1
ATOM 652 C CA . LEU A 1 89 ? -4.230 -3.420 4.792 1.00 97.69 89 LEU A CA 1
ATOM 653 C C . LEU A 1 89 ? -5.185 -3.012 5.911 1.00 97.69 89 LEU A C 1
ATOM 655 O O . LEU A 1 89 ? -6.339 -3.425 5.899 1.00 97.69 89 LEU A O 1
ATOM 659 N N . GLY A 1 90 ? -4.758 -2.125 6.809 1.00 97.12 90 GLY A N 1
ATOM 660 C CA . GLY A 1 90 ? -5.609 -1.617 7.882 1.00 97.12 90 GLY A CA 1
ATOM 661 C C . GLY A 1 90 ? -6.864 -0.920 7.357 1.00 97.12 90 GLY A C 1
ATOM 662 O O . GLY A 1 90 ? -7.948 -1.110 7.901 1.00 97.12 90 GLY A O 1
ATOM 663 N N . LEU A 1 91 ? -6.759 -0.164 6.259 1.00 96.12 91 LEU A N 1
ATOM 664 C CA . LEU A 1 91 ? -7.916 0.456 5.606 1.00 96.12 91 LEU A CA 1
ATOM 665 C C . LEU A 1 91 ? -8.872 -0.571 4.986 1.00 96.12 91 LEU A C 1
ATOM 667 O O . LEU A 1 91 ? -10.087 -0.373 5.042 1.00 96.12 91 LEU A O 1
ATOM 671 N N . ALA A 1 92 ? -8.353 -1.657 4.408 1.00 96.31 92 ALA A N 1
ATOM 672 C CA . ALA A 1 92 ? -9.184 -2.728 3.864 1.00 96.31 92 ALA A CA 1
ATOM 673 C C . ALA A 1 92 ? -9.962 -3.454 4.970 1.00 96.31 92 ALA A C 1
ATOM 675 O O . ALA A 1 92 ? -11.172 -3.632 4.837 1.00 96.31 92 ALA A O 1
ATOM 676 N N . GLU A 1 93 ? -9.301 -3.790 6.080 1.00 96.56 93 GLU A N 1
ATOM 677 C CA . GLU A 1 93 ? -9.950 -4.401 7.248 1.00 96.56 93 GLU A CA 1
ATOM 678 C C . GLU A 1 93 ? -10.986 -3.458 7.872 1.00 96.56 93 GLU A C 1
ATOM 680 O O . GLU A 1 93 ? -12.122 -3.851 8.140 1.00 96.56 93 GLU A O 1
ATOM 685 N N . LEU A 1 94 ? -10.646 -2.169 7.997 1.00 95.31 94 LEU A N 1
ATOM 686 C CA . LEU A 1 94 ? -11.561 -1.154 8.515 1.00 95.31 94 LEU A CA 1
ATOM 687 C C . LEU A 1 94 ? -12.824 -1.049 7.652 1.00 95.31 94 LEU A C 1
ATOM 689 O O . LEU A 1 94 ? -13.932 -0.968 8.179 1.00 95.31 94 LEU A O 1
ATOM 693 N N . LYS A 1 95 ? -12.672 -1.083 6.323 1.00 92.88 95 LYS A N 1
ATOM 694 C CA . LYS A 1 95 ? -13.793 -1.082 5.371 1.00 92.88 95 LYS A CA 1
ATOM 695 C C . LYS A 1 95 ? -14.641 -2.352 5.477 1.00 92.88 95 LYS A C 1
ATOM 697 O O . LYS A 1 95 ? -15.852 -2.281 5.281 1.00 92.88 95 LYS A O 1
ATOM 702 N N . ALA A 1 96 ? -14.024 -3.490 5.787 1.00 94.06 96 ALA A N 1
ATOM 703 C CA . ALA A 1 96 ? -14.718 -4.751 6.032 1.00 94.06 96 ALA A CA 1
ATOM 704 C C . ALA A 1 96 ? -15.388 -4.825 7.417 1.00 94.06 96 ALA A C 1
ATOM 706 O O . ALA A 1 96 ? -16.129 -5.769 7.682 1.00 94.06 96 ALA A O 1
ATOM 707 N N . GLY A 1 97 ? -15.172 -3.826 8.280 1.00 94.25 97 GLY A N 1
ATOM 708 C CA . GLY A 1 97 ? -15.704 -3.789 9.641 1.00 94.25 97 GLY A CA 1
ATOM 709 C C . GLY A 1 97 ? -14.902 -4.624 10.641 1.00 94.25 97 GLY A C 1
ATOM 710 O O . GLY A 1 97 ? -15.342 -4.778 11.780 1.00 94.25 97 GLY A O 1
ATOM 711 N N . ASP A 1 98 ? -13.731 -5.137 10.254 1.00 96.19 98 ASP A N 1
ATOM 712 C CA . ASP A 1 98 ? -12.806 -5.800 11.172 1.00 96.19 98 ASP A CA 1
ATOM 713 C C . ASP A 1 98 ? -11.909 -4.752 11.846 1.00 96.19 98 ASP A C 1
ATOM 715 O O . ASP A 1 98 ? -10.766 -4.483 11.465 1.00 96.19 98 ASP A O 1
ATOM 719 N N . TYR A 1 99 ? -12.477 -4.107 12.863 1.00 96.38 99 TYR A N 1
ATOM 720 C CA . TYR A 1 99 ? -11.803 -3.070 13.639 1.00 96.38 99 TYR A CA 1
ATOM 721 C C . TYR A 1 99 ? -10.577 -3.599 14.395 1.00 96.38 99 TYR A C 1
ATOM 723 O O . TYR A 1 99 ? -9.613 -2.857 14.582 1.00 96.38 99 TYR A O 1
ATOM 731 N N . GLU A 1 100 ? -10.579 -4.869 14.807 1.00 96.19 100 GLU A N 1
ATOM 732 C CA . GLU A 1 100 ? -9.451 -5.479 15.514 1.00 96.19 100 GLU A CA 1
ATOM 733 C C . GLU A 1 100 ? -8.267 -5.696 14.563 1.00 96.19 100 GLU A C 1
ATOM 735 O O . GLU A 1 100 ? -7.138 -5.302 14.867 1.00 96.19 100 GLU A O 1
ATOM 740 N N . ALA A 1 101 ? -8.507 -6.277 13.384 1.00 96.38 101 ALA A N 1
ATOM 741 C CA . ALA A 1 101 ? -7.476 -6.443 12.366 1.00 96.38 101 ALA A CA 1
ATOM 742 C C . ALA A 1 101 ? -6.955 -5.094 11.854 1.00 96.38 101 ALA A C 1
ATOM 744 O O . ALA A 1 101 ? -5.739 -4.915 11.748 1.00 96.38 101 ALA A O 1
ATOM 745 N N . ALA A 1 102 ? -7.842 -4.120 11.629 1.00 97.81 102 ALA A N 1
ATOM 746 C CA . ALA A 1 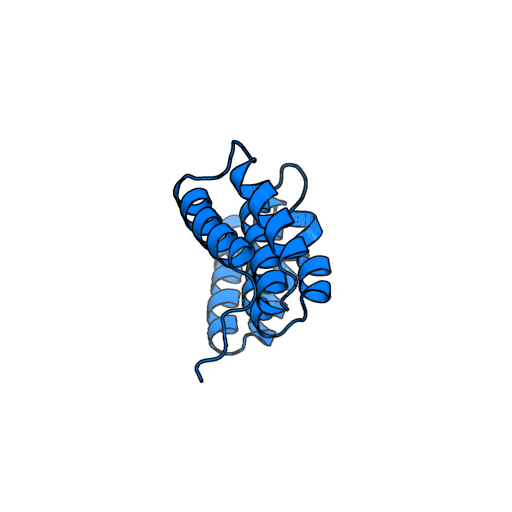102 ? -7.450 -2.763 11.264 1.00 97.81 102 ALA A CA 1
ATOM 747 C C . ALA A 1 102 ? -6.547 -2.117 12.326 1.00 97.81 102 ALA A C 1
ATOM 749 O O . ALA A 1 102 ? -5.481 -1.588 12.003 1.00 97.81 102 ALA A O 1
ATOM 750 N N . GLY A 1 103 ? -6.951 -2.207 13.599 1.00 97.75 103 GLY A N 1
ATOM 751 C CA . GLY A 1 103 ? -6.201 -1.684 14.738 1.00 97.75 103 GLY A CA 1
ATOM 752 C C . GLY A 1 103 ? -4.781 -2.235 14.808 1.00 97.75 103 GLY A C 1
ATOM 753 O O . GLY A 1 103 ? -3.845 -1.454 14.941 1.00 97.75 103 GLY A O 1
ATOM 754 N N . ARG A 1 104 ? -4.598 -3.547 14.604 1.00 97.56 104 ARG A N 1
ATOM 755 C CA . ARG A 1 104 ? -3.266 -4.179 14.604 1.00 97.56 104 ARG A CA 1
ATOM 756 C C . ARG A 1 104 ? -2.324 -3.569 13.565 1.00 97.56 104 ARG A C 1
ATOM 758 O O . ARG A 1 104 ? -1.206 -3.194 13.909 1.00 97.56 104 ARG A O 1
ATOM 765 N N . TYR A 1 105 ? -2.775 -3.409 12.319 1.00 98.00 105 TYR A N 1
ATOM 766 C CA . TYR A 1 105 ? -1.944 -2.799 11.275 1.00 98.00 105 TYR A CA 1
ATOM 767 C C . TYR A 1 105 ? -1.611 -1.333 11.578 1.00 98.00 105 TYR A C 1
ATOM 769 O O . TYR A 1 105 ? -0.488 -0.886 11.338 1.00 98.00 105 TYR A O 1
ATOM 777 N N . PHE A 1 106 ? -2.567 -0.574 12.112 1.00 98.44 106 PHE A N 1
ATOM 778 C CA . PHE A 1 106 ? -2.349 0.824 12.475 1.00 98.44 106 PHE A CA 1
ATOM 779 C C . PHE A 1 106 ? -1.410 0.982 13.679 1.00 98.44 106 PHE A C 1
ATOM 781 O O . PHE A 1 106 ? -0.540 1.856 13.658 1.00 98.44 106 PHE A O 1
ATOM 788 N N . ASP A 1 107 ? -1.520 0.105 14.677 1.00 97.62 107 ASP A N 1
ATOM 789 C CA . ASP A 1 107 ? -0.622 0.052 15.832 1.00 97.62 107 ASP A CA 1
ATOM 790 C C . ASP A 1 107 ? 0.820 -0.264 15.409 1.00 97.62 107 ASP A C 1
ATOM 792 O O . ASP A 1 107 ? 1.762 0.393 15.863 1.00 97.62 107 ASP A O 1
ATOM 796 N N . GLU A 1 108 ? 1.020 -1.193 14.469 1.00 97.44 108 GLU A N 1
ATOM 797 C CA . GLU A 1 108 ? 2.345 -1.455 13.892 1.00 97.44 108 GLU A CA 1
ATOM 798 C C . GLU A 1 108 ? 2.959 -0.202 13.251 1.00 97.44 108 GLU A C 1
ATOM 800 O O . GLU A 1 108 ? 4.155 0.042 13.397 1.00 97.44 108 GLU A O 1
ATOM 805 N N . ILE A 1 109 ? 2.163 0.632 12.574 1.00 98.00 109 ILE A N 1
ATOM 806 C CA . ILE A 1 109 ? 2.670 1.863 11.954 1.00 98.00 109 ILE A CA 1
ATOM 807 C C . ILE A 1 109 ? 3.061 2.894 13.017 1.00 98.00 109 ILE A C 1
ATOM 809 O O . ILE A 1 109 ? 4.130 3.495 12.920 1.00 98.00 109 ILE A O 1
ATOM 813 N N . VAL A 1 110 ? 2.225 3.138 14.030 1.00 97.12 110 VAL A N 1
ATOM 814 C CA . VAL A 1 110 ? 2.536 4.166 15.043 1.00 97.12 110 VAL A CA 1
ATOM 815 C C . VAL A 1 110 ? 3.659 3.732 15.987 1.00 97.12 110 VAL A C 1
ATOM 817 O O . VAL A 1 110 ? 4.359 4.585 16.535 1.00 97.12 110 VAL A O 1
ATOM 820 N N . THR A 1 111 ? 3.881 2.431 16.164 1.00 95.88 111 THR A N 1
ATOM 821 C CA . THR A 1 111 ? 4.997 1.918 16.973 1.00 95.88 111 THR A CA 1
ATOM 822 C C . THR A 1 111 ? 6.313 1.812 16.199 1.00 95.88 111 THR A C 1
ATOM 824 O O . THR A 1 111 ? 7.375 1.778 16.819 1.00 95.88 111 THR A O 1
ATOM 827 N N . ASP A 1 112 ? 6.281 1.837 14.863 1.00 96.75 112 ASP A N 1
ATOM 828 C CA . ASP A 1 112 ? 7.488 1.806 14.036 1.00 96.75 112 ASP A CA 1
ATOM 829 C C . ASP A 1 112 ? 8.259 3.148 14.110 1.00 96.75 112 ASP A C 1
ATOM 831 O O . ASP A 1 112 ? 7.697 4.215 13.814 1.00 96.75 112 ASP A O 1
ATOM 835 N N . PRO A 1 113 ? 9.549 3.132 14.502 1.00 95.06 113 PRO A N 1
ATOM 836 C CA . PRO A 1 113 ? 10.354 4.345 14.648 1.00 95.06 113 PRO A CA 1
ATOM 837 C C . PRO A 1 113 ? 10.652 5.048 13.316 1.00 95.06 113 PRO A C 1
ATOM 839 O O . PRO A 1 113 ? 10.911 6.248 13.312 1.00 95.06 113 PRO A O 1
ATOM 842 N N . GLU A 1 114 ? 10.569 4.345 12.184 1.00 93.88 114 GLU A N 1
ATOM 843 C CA . GLU A 1 114 ? 10.818 4.912 10.850 1.00 93.88 114 GLU A CA 1
ATOM 844 C C . GLU A 1 114 ? 9.541 5.484 10.208 1.00 93.88 114 GLU A C 1
ATOM 846 O O . GLU A 1 114 ? 9.545 5.928 9.055 1.00 93.88 114 GLU A O 1
ATOM 851 N N . THR A 1 115 ? 8.409 5.454 10.914 1.00 96.69 115 THR A N 1
ATOM 852 C CA . THR A 1 115 ? 7.166 6.046 10.417 1.00 96.69 115 THR A CA 1
ATOM 853 C C . THR A 1 115 ? 7.286 7.561 10.346 1.00 96.69 115 THR A C 1
ATOM 855 O O . THR A 1 115 ? 7.513 8.237 11.353 1.00 96.69 115 THR A O 1
ATOM 858 N N . SER A 1 116 ? 7.053 8.112 9.152 1.00 95.00 116 SER A N 1
ATOM 859 C CA . SER A 1 116 ? 7.082 9.558 8.938 1.00 95.00 116 SER A CA 1
ATOM 860 C C . SER A 1 116 ? 5.993 10.277 9.752 1.00 95.00 116 SER A C 1
ATOM 862 O O . SER A 1 116 ? 4.898 9.731 9.934 1.00 95.00 116 SER A O 1
ATOM 864 N N . PRO A 1 117 ? 6.225 11.529 10.194 1.00 96.12 117 PRO A N 1
ATOM 865 C CA . PRO A 1 117 ? 5.250 12.264 11.004 1.00 96.12 117 PRO A CA 1
ATOM 866 C C . PRO A 1 117 ? 3.870 12.390 10.345 1.00 96.12 117 PRO A C 1
ATOM 868 O O . PRO A 1 117 ? 2.848 12.202 10.998 1.00 96.12 117 PRO A O 1
ATOM 871 N N . GLY A 1 118 ? 3.830 12.641 9.031 1.00 96.25 118 GLY A N 1
ATOM 872 C CA . GLY A 1 118 ? 2.570 12.774 8.294 1.00 96.25 118 GLY A CA 1
ATOM 873 C C . GLY A 1 118 ? 1.792 11.460 8.158 1.00 96.25 118 GLY A C 1
ATOM 874 O O . GLY A 1 118 ? 0.563 11.477 8.143 1.00 96.25 118 GLY A O 1
ATOM 875 N N . LEU A 1 119 ? 2.482 10.316 8.072 1.00 96.69 119 LEU A N 1
ATOM 876 C CA . LEU A 1 119 ? 1.826 9.007 8.103 1.00 96.69 119 LEU A CA 1
ATOM 877 C C . LEU A 1 119 ? 1.299 8.698 9.507 1.00 96.69 119 LEU A C 1
ATOM 879 O O . LEU A 1 119 ? 0.146 8.304 9.639 1.00 96.69 119 LEU A O 1
ATOM 883 N N . ARG A 1 120 ? 2.097 8.959 10.548 1.00 97.25 120 ARG A N 1
ATOM 884 C CA . ARG A 1 120 ? 1.695 8.776 11.949 1.00 97.25 120 ARG A CA 1
ATOM 885 C C . ARG A 1 120 ? 0.417 9.547 12.278 1.00 97.25 120 ARG A C 1
ATOM 887 O O . ARG A 1 120 ? -0.552 8.940 12.714 1.00 97.25 120 ARG A O 1
ATOM 894 N N . GLN A 1 121 ? 0.381 10.846 11.969 1.00 97.06 121 GLN A N 1
ATOM 895 C CA . GLN A 1 121 ? -0.794 11.691 12.204 1.00 97.06 121 GLN A CA 1
ATOM 896 C C . GLN A 1 121 ? -2.045 11.145 11.502 1.00 97.06 121 GLN A C 1
ATOM 898 O O . GLN A 1 121 ? -3.138 11.149 12.063 1.00 97.06 121 GLN A O 1
ATOM 903 N N . ARG A 1 122 ? -1.896 10.664 10.263 1.00 97.25 122 ARG A N 1
ATOM 904 C CA . ARG A 1 122 ? -3.011 10.098 9.501 1.00 97.25 122 ARG A CA 1
ATOM 905 C C . ARG A 1 122 ? -3.510 8.782 10.099 1.00 97.25 122 ARG A C 1
ATOM 907 O O . ARG A 1 122 ? -4.715 8.585 10.203 1.00 97.25 122 ARG A O 1
ATOM 914 N N . VAL A 1 123 ? -2.605 7.913 10.537 1.00 97.75 123 VAL A N 1
ATOM 915 C CA . VAL A 1 123 ? -2.957 6.621 11.142 1.00 97.75 123 VAL A CA 1
ATOM 916 C C . VAL A 1 123 ? -3.570 6.781 12.535 1.00 97.75 123 VAL A C 1
ATOM 918 O O . VAL A 1 123 ? -4.493 6.048 12.877 1.00 97.75 123 VAL A O 1
ATOM 921 N N . GLU A 1 124 ? -3.156 7.780 13.314 1.00 97.12 124 GLU A N 1
ATOM 922 C CA . GLU A 1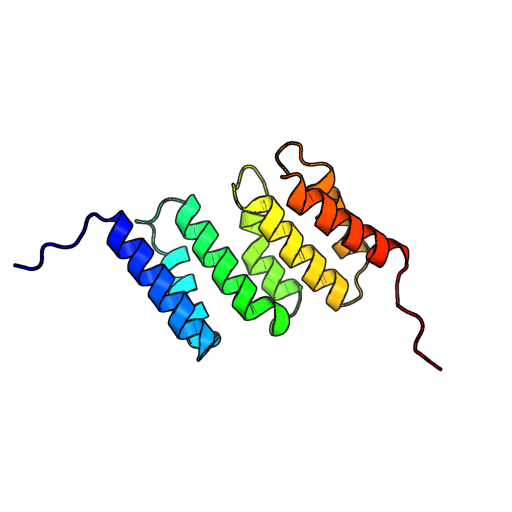 124 ? -3.802 8.117 14.591 1.00 97.12 124 GLU A CA 1
ATOM 923 C C . GLU A 1 124 ? -5.287 8.480 14.414 1.00 97.12 124 GLU A C 1
ATOM 925 O O . GLU A 1 124 ? -6.118 8.103 15.243 1.00 97.12 124 GLU A O 1
ATOM 930 N N . ILE A 1 125 ? -5.649 9.135 13.302 1.00 96.94 125 ILE A N 1
ATOM 931 C CA . ILE A 1 125 ? -7.054 9.389 12.948 1.00 96.94 125 ILE A CA 1
ATOM 932 C C . ILE A 1 125 ? -7.788 8.063 12.709 1.00 96.94 125 ILE A C 1
ATOM 934 O O . ILE A 1 125 ? -8.886 7.870 13.231 1.00 96.94 125 ILE A O 1
ATOM 938 N N . TYR A 1 126 ? -7.183 7.127 11.971 1.00 97.12 126 TYR A N 1
ATOM 939 C CA . TYR A 1 126 ? -7.777 5.808 11.732 1.00 97.12 126 TYR A CA 1
ATOM 940 C C . TYR A 1 126 ? -7.934 4.992 13.018 1.00 97.12 126 TYR A C 1
ATOM 942 O O . TYR A 1 126 ? -8.975 4.370 13.212 1.00 97.12 126 TYR A O 1
ATOM 950 N N . LEU A 1 127 ? -6.976 5.062 13.946 1.00 96.75 127 LEU A N 1
ATOM 951 C CA . LEU A 1 127 ? -7.107 4.462 15.278 1.00 96.75 127 LEU A CA 1
ATOM 952 C C . LEU A 1 127 ? -8.264 5.069 16.077 1.00 96.75 127 LEU A C 1
ATOM 954 O O . LEU A 1 127 ? -8.947 4.355 16.808 1.00 96.75 127 LEU A O 1
ATOM 958 N N . GLY A 1 128 ? -8.514 6.372 15.933 1.00 95.38 128 GLY A N 1
ATOM 959 C CA . GLY A 1 128 ? -9.700 7.018 16.496 1.00 95.38 128 GLY A CA 1
ATOM 960 C C . GLY A 1 128 ? -11.001 6.415 15.958 1.00 95.38 128 GLY A C 1
ATOM 961 O O . GLY A 1 128 ? -11.903 6.117 16.739 1.00 95.38 128 GLY A O 1
ATOM 962 N N . LEU A 1 129 ? -11.073 6.166 14.645 1.00 93.38 129 LEU A N 1
ATOM 963 C CA . LEU A 1 129 ? -12.220 5.502 14.010 1.00 93.38 129 LEU A CA 1
ATOM 964 C C . LEU A 1 129 ? -12.371 4.050 14.479 1.00 93.38 129 LEU A C 1
ATOM 966 O O . LEU A 1 129 ? -13.477 3.627 14.799 1.00 93.38 129 LEU A O 1
ATOM 970 N N . VAL A 1 130 ? -11.264 3.310 14.579 1.00 95.44 130 VAL A N 1
ATOM 971 C CA . VAL A 1 130 ? -11.250 1.934 15.095 1.00 95.44 130 VAL A CA 1
ATOM 972 C C . VAL A 1 130 ? -11.796 1.864 16.519 1.00 95.44 130 VAL A C 1
ATOM 974 O O . VAL A 1 130 ? -12.645 1.026 16.810 1.00 95.44 130 VAL A O 1
ATOM 977 N N . LYS A 1 131 ? -11.369 2.780 17.395 1.00 93.19 131 LYS A N 1
ATOM 978 C CA . LYS A 1 131 ? -11.836 2.855 18.789 1.00 93.19 131 LYS A CA 1
ATOM 979 C C . LYS A 1 131 ? -13.306 3.247 18.907 1.00 93.19 131 LYS A C 1
ATOM 981 O O . LYS A 1 131 ? -13.969 2.813 19.843 1.00 93.19 131 LYS A O 1
ATOM 986 N N . ALA A 1 132 ? -13.806 4.074 17.990 1.00 90.69 132 ALA A N 1
ATOM 987 C CA . ALA A 1 132 ? -15.217 4.440 17.947 1.00 90.69 132 ALA A CA 1
ATOM 988 C C . ALA A 1 132 ? -16.114 3.268 17.505 1.00 90.69 132 ALA A C 1
ATOM 990 O O . ALA A 1 132 ? -17.289 3.240 17.869 1.00 90.69 132 ALA A O 1
ATOM 991 N N . GLY A 1 133 ? -15.566 2.297 16.763 1.00 85.31 133 GLY A N 1
ATOM 992 C CA . GLY A 1 133 ? -16.306 1.150 16.243 1.00 85.31 133 GLY A CA 1
ATOM 993 C C . GLY A 1 133 ? -17.288 1.532 15.124 1.00 85.31 133 GLY A C 1
ATOM 994 O O . GLY A 1 133 ? -17.097 2.548 14.447 1.00 85.31 133 GLY A O 1
ATOM 995 N N . PRO A 1 134 ? -18.343 0.726 14.892 1.00 79.56 134 PRO A N 1
ATOM 996 C CA . PRO A 1 134 ? -19.373 1.029 13.902 1.00 79.56 134 PRO A CA 1
ATOM 997 C C . PRO A 1 134 ? -19.989 2.407 14.137 1.00 79.56 134 PRO A C 1
ATOM 999 O O . PRO A 1 134 ? -20.506 2.688 15.219 1.00 79.56 134 PRO A O 1
ATOM 1002 N N . LEU A 1 135 ? -19.973 3.264 13.111 1.00 67.62 135 LEU A N 1
ATOM 1003 C CA . LEU A 1 135 ? -20.679 4.540 13.183 1.00 67.62 135 LEU A CA 1
ATOM 1004 C C . LEU A 1 135 ? -22.177 4.262 13.384 1.00 67.62 135 LEU A C 1
ATOM 1006 O O . LEU A 1 135 ? -22.741 3.455 12.636 1.00 67.62 135 LEU A O 1
ATOM 1010 N N . PRO A 1 136 ? -22.844 4.918 14.351 1.00 61.41 136 PRO A N 1
ATOM 1011 C CA . PRO A 1 136 ? -24.278 4.754 14.526 1.00 61.41 136 PRO A CA 1
ATOM 1012 C C . PRO A 1 136 ? -24.985 5.167 13.232 1.00 61.41 136 PRO A C 1
ATOM 1014 O O . PRO A 1 136 ? -24.722 6.244 12.685 1.00 61.41 136 PRO A O 1
ATOM 1017 N N . ALA A 1 137 ? -25.861 4.299 12.719 1.00 59.44 137 ALA A N 1
ATOM 1018 C CA . ALA A 1 137 ? -26.677 4.625 11.558 1.00 59.44 137 ALA A CA 1
ATOM 1019 C C . ALA A 1 137 ? -27.475 5.898 11.867 1.00 59.44 137 ALA A C 1
ATOM 1021 O O . ALA A 1 137 ? -28.100 5.996 12.924 1.00 59.44 137 ALA A O 1
ATOM 1022 N N . LYS A 1 138 ? -27.431 6.884 10.962 1.00 57.22 138 LYS A N 1
ATOM 1023 C CA . LYS A 1 138 ? -28.299 8.061 11.064 1.00 57.22 138 LYS A CA 1
ATOM 1024 C C . LYS A 1 138 ? -29.749 7.568 11.019 1.00 57.22 138 LYS A C 1
ATOM 1026 O O . LYS A 1 138 ? -30.179 7.065 9.984 1.00 57.22 138 LYS A O 1
ATOM 1031 N N . SER A 1 139 ? -30.427 7.661 12.160 1.00 51.41 139 SER A N 1
ATOM 1032 C CA . SER A 1 139 ? -31.869 7.466 12.334 1.00 51.41 139 SER A CA 1
ATOM 1033 C C . SER A 1 139 ? -32.665 8.547 11.624 1.00 51.41 139 SER A C 1
ATOM 1035 O O . SER A 1 139 ? -32.235 9.720 11.738 1.00 51.41 139 SER A O 1
#

Radius of gyration: 17.0 Å; Cα contacts (8 Å, |Δi|>4): 154; chains: 1; bounding box: 52×25×52 Å

Secondary structure (DSSP, 8-state):
------HHHHHHHHHHHHHHHHHH-HHHHHHHHHHHHT-TTS-HHHHHHHHHHHHHHHTTTS-HHHHHHHHHHHHSTT-TTHHHHHHHHHHHHHHHT-HHHHHHHHHHHHH-TT--HHHHHHHHHHHHHHHH-SPPP--